Protein AF-A0A6B0WW11-F1 (afdb_monomer_lite)

Foldseek 3Di:
DWQDWDQFPQRKIWTFAQAFIWIDNVPDIGGQPDPQGGNHGWNDWDQDPQRWIFTDWPQFGFTHNPPHTDTCSVVCPVVDDDDPDDDIPPDWDQDPVRDTD

Structure (mmCIF, N/CA/C/O backbone):
data_AF-A0A6B0WW11-F1
#
_entry.id   AF-A0A6B0WW11-F1
#
loop_
_atom_site.group_PDB
_atom_site.id
_atom_site.type_symbol
_atom_site.label_atom_id
_atom_site.label_alt_id
_atom_site.label_comp_id
_atom_site.label_asym_id
_atom_site.label_entity_id
_atom_site.label_seq_id
_atom_site.pdbx_PDB_ins_code
_atom_site.Cartn_x
_atom_site.Cartn_y
_atom_site.Cartn_z
_atom_site.occupancy
_atom_site.B_iso_or_equiv
_atom_site.auth_seq_id
_atom_site.auth_comp_id
_atom_site.auth_asym_id
_atom_site.auth_atom_id
_atom_site.pdbx_PDB_model_num
ATOM 1 N N . MET A 1 1 ? 6.639 14.172 -0.460 1.00 81.44 1 MET A N 1
ATOM 2 C CA . MET A 1 1 ? 5.359 14.312 -1.186 1.00 81.44 1 MET A CA 1
ATOM 3 C C . MET A 1 1 ? 4.610 13.003 -1.059 1.00 81.44 1 MET A C 1
ATOM 5 O O . MET A 1 1 ? 5.213 11.962 -1.317 1.00 81.44 1 MET A O 1
ATOM 9 N N . ILE A 1 2 ? 3.366 13.078 -0.594 1.00 86.62 2 ILE A N 1
ATOM 10 C CA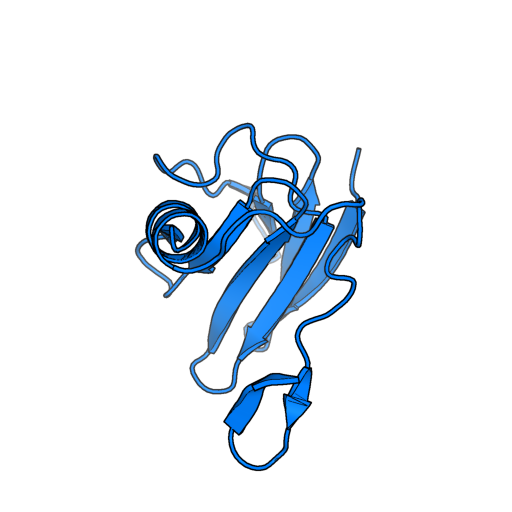 . ILE A 1 2 ? 2.451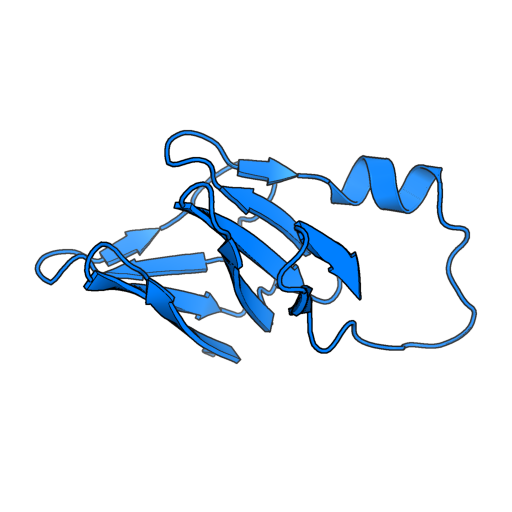 11.943 -0.448 1.00 86.62 2 ILE A CA 1
ATOM 11 C C . ILE A 1 2 ? 1.561 11.928 -1.690 1.00 86.62 2 ILE A C 1
ATOM 13 O O . ILE A 1 2 ? 1.090 12.983 -2.115 1.00 86.62 2 ILE A O 1
ATOM 17 N N . TYR A 1 3 ? 1.393 10.757 -2.293 1.00 88.00 3 TYR A N 1
ATOM 18 C CA . TYR A 1 3 ? 0.555 10.549 -3.473 1.00 88.00 3 TYR A CA 1
ATOM 19 C C . TYR A 1 3 ? -0.765 9.861 -3.141 1.00 88.00 3 TYR A C 1
ATOM 21 O O . TYR A 1 3 ? -1.743 10.081 -3.848 1.00 88.00 3 TYR A O 1
ATOM 29 N N . PHE A 1 4 ? -0.792 9.043 -2.088 1.00 90.44 4 PHE A N 1
ATOM 30 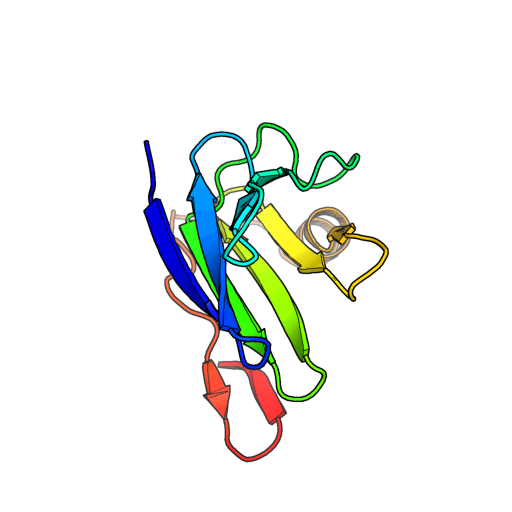C CA . PHE A 1 4 ? -1.944 8.219 -1.749 1.00 90.44 4 PHE A CA 1
ATOM 31 C C . PHE A 1 4 ? -2.013 7.976 -0.246 1.00 90.44 4 PHE A C 1
ATOM 33 O O . PHE A 1 4 ? -0.970 7.904 0.408 1.00 90.44 4 PHE A O 1
ATOM 40 N N . ILE A 1 5 ? -3.227 7.836 0.281 1.00 95.38 5 ILE A N 1
ATOM 41 C CA . ILE A 1 5 ? -3.484 7.431 1.663 1.00 95.38 5 ILE A CA 1
ATOM 42 C C . ILE A 1 5 ? -4.609 6.399 1.631 1.00 95.38 5 ILE A C 1
ATOM 44 O O . ILE A 1 5 ? -5.643 6.659 1.018 1.00 95.38 5 ILE A O 1
ATOM 48 N N . GLN A 1 6 ? -4.411 5.257 2.283 1.00 94.88 6 GLN A N 1
ATOM 49 C CA . GLN A 1 6 ? -5.397 4.182 2.391 1.00 94.88 6 GLN A CA 1
ATOM 50 C C . GLN A 1 6 ? -5.441 3.676 3.828 1.00 94.88 6 GLN A C 1
ATOM 52 O O . GLN A 1 6 ? -4.395 3.459 4.430 1.00 94.88 6 GLN A O 1
ATOM 57 N N . LYS A 1 7 ? -6.638 3.466 4.372 1.00 96.44 7 LYS A N 1
ATOM 58 C CA . LYS A 1 7 ? -6.806 2.722 5.622 1.00 96.44 7 LYS A CA 1
ATOM 59 C C . LYS A 1 7 ? -7.041 1.252 5.288 1.00 96.44 7 LYS A C 1
ATOM 61 O O . LYS A 1 7 ? -7.846 0.982 4.397 1.00 96.44 7 LYS A O 1
ATOM 66 N N . ASP A 1 8 ? -6.339 0.351 5.960 1.00 95.25 8 ASP A N 1
ATOM 67 C CA . ASP A 1 8 ? -6.540 -1.091 5.809 1.00 95.25 8 ASP A CA 1
ATOM 68 C C . ASP A 1 8 ? -7.536 -1.650 6.844 1.00 95.25 8 ASP A C 1
ATOM 70 O O . ASP A 1 8 ? -8.019 -0.936 7.734 1.00 95.25 8 ASP A O 1
ATOM 74 N N . SER A 1 9 ? -7.854 -2.934 6.713 1.00 95.56 9 SER A N 1
ATOM 75 C CA . SER A 1 9 ? -8.759 -3.689 7.580 1.00 95.56 9 SER A CA 1
ATOM 76 C C . SER A 1 9 ? -8.260 -3.800 9.027 1.00 95.56 9 SER A C 1
ATOM 78 O O . SER A 1 9 ? -9.064 -3.904 9.954 1.00 95.56 9 SER A O 1
ATOM 80 N N . GLN A 1 10 ? -6.946 -3.680 9.237 1.00 94.88 10 GLN A N 1
ATOM 81 C CA . GLN A 1 10 ? -6.273 -3.713 10.538 1.00 94.88 10 GLN A CA 1
ATOM 82 C C . GLN A 1 10 ? -6.162 -2.320 11.190 1.00 94.88 10 GLN A C 1
ATOM 84 O O . GLN A 1 10 ? -5.444 -2.144 12.172 1.00 94.88 10 GLN A O 1
ATOM 89 N N . ASN A 1 11 ? -6.888 -1.325 10.667 1.00 95.44 11 ASN A N 1
ATOM 90 C CA . ASN A 1 11 ? -6.870 0.081 11.082 1.00 95.44 11 ASN A CA 1
ATOM 91 C C . ASN A 1 11 ? -5.538 0.823 10.879 1.00 95.44 11 ASN A C 1
ATOM 93 O O . ASN A 1 11 ? -5.410 1.966 11.323 1.00 95.44 11 ASN A O 1
ATOM 97 N N . ARG A 1 12 ? -4.584 0.256 10.140 1.00 96.75 12 ARG A N 1
ATOM 98 C CA . ARG A 1 12 ? -3.331 0.931 9.796 1.00 96.75 12 ARG A CA 1
ATOM 99 C C . ARG A 1 12 ? -3.570 1.910 8.651 1.00 96.75 12 ARG A C 1
ATOM 101 O O . ARG A 1 12 ? -4.289 1.630 7.690 1.00 96.75 12 ARG A O 1
ATOM 108 N N . LEU A 1 13 ? -2.943 3.078 8.737 1.00 97.44 13 LEU A N 1
ATOM 109 C CA . LEU A 1 13 ? -2.947 4.065 7.658 1.00 97.44 13 LEU A CA 1
ATOM 110 C C . LEU A 1 13 ? -1.702 3.889 6.806 1.00 97.44 13 LEU A C 1
ATOM 112 O O . LEU A 1 13 ? -0.600 4.105 7.291 1.00 97.44 13 LEU A O 1
ATOM 116 N N . TRP A 1 14 ? -1.878 3.550 5.538 1.00 96.75 14 TRP A N 1
ATOM 117 C CA . TRP A 1 14 ? -0.823 3.392 4.549 1.00 96.75 14 TRP A CA 1
ATOM 118 C C . TRP A 1 14 ? -0.657 4.656 3.714 1.00 96.75 14 TRP A C 1
ATOM 120 O O . TRP A 1 14 ? -1.635 5.258 3.271 1.00 96.75 14 TRP A O 1
ATOM 130 N N . PHE A 1 15 ? 0.591 5.031 3.446 1.00 96.12 15 PHE A N 1
ATOM 131 C CA . PHE A 1 15 ? 0.961 6.247 2.731 1.00 96.12 15 PHE A CA 1
ATOM 132 C C . PHE A 1 15 ? 1.865 5.916 1.547 1.00 96.12 15 PHE A C 1
ATOM 134 O O . PHE A 1 15 ? 3.011 5.488 1.703 1.00 96.12 15 PHE A O 1
ATOM 141 N N . GLY A 1 16 ? 1.368 6.179 0.340 1.00 94.44 16 GLY A N 1
ATOM 142 C CA . GLY A 1 16 ? 2.160 6.108 -0.882 1.00 94.44 16 GLY A CA 1
ATOM 143 C C . GLY A 1 16 ? 2.991 7.374 -1.015 1.00 94.44 16 GLY A C 1
ATOM 144 O O . GLY A 1 16 ? 2.445 8.481 -1.042 1.00 94.44 16 GLY A O 1
ATOM 145 N N . THR A 1 17 ? 4.312 7.246 -1.086 1.00 93.50 17 THR A N 1
ATOM 146 C CA . THR A 1 17 ? 5.223 8.394 -1.137 1.00 93.50 17 THR A CA 1
ATOM 147 C C . THR A 1 17 ? 6.086 8.371 -2.391 1.00 93.50 17 THR A C 1
ATOM 149 O O . THR A 1 17 ? 6.160 7.391 -3.132 1.00 93.50 17 THR A O 1
ATOM 152 N N . ARG A 1 18 ? 6.813 9.466 -2.626 1.00 91.44 18 ARG A N 1
ATOM 153 C CA . ARG A 1 18 ? 7.832 9.520 -3.683 1.00 91.44 18 ARG A CA 1
ATOM 154 C C . ARG A 1 18 ? 8.968 8.506 -3.505 1.00 91.44 18 ARG A C 1
ATOM 156 O O . ARG A 1 18 ? 9.575 8.144 -4.508 1.00 91.44 18 ARG A O 1
ATOM 163 N N . ASN A 1 19 ? 9.235 8.058 -2.280 1.00 90.25 19 ASN A N 1
ATOM 164 C CA . ASN A 1 19 ? 10.400 7.236 -1.952 1.00 90.25 19 ASN A CA 1
ATOM 165 C C . ASN A 1 19 ? 10.020 5.877 -1.337 1.00 90.25 19 ASN A C 1
ATOM 167 O O . ASN A 1 19 ? 10.819 5.301 -0.605 1.00 90.25 19 ASN A O 1
ATOM 171 N N . GLY A 1 20 ? 8.830 5.365 -1.642 1.00 92.00 20 GLY A N 1
ATOM 172 C CA . GLY A 1 20 ? 8.349 4.073 -1.161 1.00 92.00 20 GLY A CA 1
ATOM 173 C C . GLY A 1 20 ? 7.014 4.205 -0.444 1.00 92.00 20 GLY A C 1
ATOM 174 O O . GLY A 1 20 ? 6.232 5.121 -0.723 1.00 92.00 20 GLY A O 1
ATOM 175 N N . VAL A 1 21 ? 6.775 3.301 0.497 1.00 93.75 21 VAL A N 1
ATOM 176 C CA . VAL A 1 21 ? 5.550 3.233 1.292 1.00 93.75 21 VAL A CA 1
ATOM 177 C C . VAL A 1 21 ? 5.886 3.207 2.782 1.00 93.75 21 VAL A C 1
ATOM 179 O O . VAL A 1 21 ? 6.883 2.612 3.197 1.00 93.75 21 VAL A O 1
ATOM 182 N N . CYS A 1 22 ? 5.065 3.877 3.581 1.00 94.06 22 CYS A N 1
ATOM 183 C CA . CYS A 1 22 ? 5.076 3.763 5.035 1.00 94.06 22 CYS A CA 1
ATOM 184 C C . CYS A 1 22 ? 3.652 3.563 5.549 1.00 94.06 22 CYS A C 1
ATOM 186 O O . CYS A 1 22 ? 2.695 3.878 4.840 1.00 94.06 22 CYS A O 1
ATOM 188 N N . TRP A 1 23 ? 3.508 3.050 6.767 1.00 95.94 23 TRP A N 1
ATOM 189 C CA . TRP A 1 23 ? 2.214 2.956 7.432 1.00 95.94 23 TRP A CA 1
ATOM 190 C C . TRP A 1 23 ? 2.286 3.386 8.894 1.00 95.94 23 TRP A C 1
ATOM 192 O O . TRP A 1 23 ? 3.361 3.444 9.483 1.00 95.94 23 TRP A O 1
ATOM 202 N N . TYR A 1 24 ? 1.136 3.720 9.465 1.00 97.00 24 TYR A N 1
ATOM 203 C CA . TYR A 1 24 ? 0.972 4.133 10.853 1.00 97.00 24 TYR A CA 1
ATOM 204 C C . TYR A 1 24 ? -0.024 3.207 11.548 1.00 97.00 24 TYR A C 1
ATOM 206 O O . TYR A 1 24 ? -1.133 3.027 11.047 1.00 97.00 24 TYR A O 1
ATOM 214 N N . ASP A 1 25 ? 0.372 2.631 12.681 1.00 95.38 25 ASP A N 1
ATOM 215 C CA . ASP A 1 25 ? -0.411 1.668 13.474 1.00 95.38 25 ASP A CA 1
ATOM 216 C C . ASP A 1 25 ? -1.083 2.305 14.705 1.00 95.38 25 ASP A C 1
ATOM 218 O O . ASP A 1 25 ? -1.241 1.662 15.737 1.00 95.38 25 ASP A O 1
ATOM 222 N N . GLU A 1 26 ? -1.427 3.593 14.618 1.00 95.12 26 GLU A N 1
ATOM 223 C CA . GLU A 1 26 ? -1.908 4.426 15.736 1.00 95.12 26 GLU A CA 1
ATOM 224 C C . GLU A 1 26 ? -0.839 4.795 16.778 1.00 95.12 26 GLU A C 1
ATOM 226 O O . GLU A 1 26 ? -1.048 5.717 17.567 1.00 95.12 26 GLU A O 1
ATOM 231 N N . THR A 1 27 ? 0.341 4.169 16.753 1.00 96.44 27 THR A N 1
ATOM 232 C CA . THR A 1 27 ? 1.424 4.461 17.706 1.00 96.44 27 THR A CA 1
ATOM 233 C C . THR A 1 27 ? 2.703 4.907 17.007 1.00 96.44 27 THR A C 1
ATOM 235 O O . THR A 1 27 ? 3.277 5.936 17.360 1.00 96.44 27 THR A O 1
ATOM 238 N N . ASN A 1 28 ? 3.140 4.169 15.990 1.00 95.94 28 ASN A N 1
ATOM 239 C CA . ASN A 1 28 ? 4.421 4.331 15.319 1.00 95.94 28 ASN A CA 1
ATOM 240 C C . ASN A 1 28 ? 4.255 4.381 13.802 1.00 95.94 28 ASN A C 1
ATOM 242 O O . ASN A 1 28 ? 3.376 3.741 13.222 1.00 95.94 28 ASN A O 1
ATOM 246 N N . PHE A 1 29 ? 5.147 5.131 13.155 1.00 94.56 29 PHE A N 1
ATOM 247 C CA . PHE A 1 29 ? 5.343 5.033 11.715 1.00 94.56 29 PHE A CA 1
ATOM 248 C C . PHE A 1 29 ? 6.336 3.918 11.406 1.00 94.56 29 PHE A C 1
ATOM 250 O O . PHE A 1 29 ? 7.418 3.855 11.986 1.00 94.56 29 PHE A O 1
ATOM 257 N N . HIS A 1 30 ? 5.974 3.092 10.437 1.00 92.81 30 HIS A N 1
ATOM 258 C CA . HIS A 1 30 ? 6.774 1.996 9.918 1.00 92.81 30 HIS A CA 1
ATOM 259 C C . HIS A 1 30 ? 7.059 2.238 8.445 1.00 92.81 30 HIS A C 1
ATOM 261 O O . HIS A 1 30 ? 6.194 2.707 7.704 1.00 92.81 30 HIS A O 1
ATOM 267 N N . HIS A 1 31 ? 8.267 1.912 8.006 1.00 91.50 31 HIS A N 1
ATOM 268 C CA . HIS A 1 31 ? 8.688 2.070 6.620 1.00 91.50 31 HIS A CA 1
ATOM 269 C C . HIS A 1 31 ? 8.910 0.700 5.994 1.00 91.50 31 HIS A C 1
ATOM 271 O O . HIS A 1 31 ? 9.540 -0.169 6.593 1.00 91.50 31 HIS A O 1
ATOM 277 N N . LEU A 1 32 ? 8.418 0.508 4.768 1.00 89.00 32 LEU A N 1
ATOM 278 C CA . LEU A 1 32 ? 8.722 -0.703 4.016 1.00 89.00 32 LEU A CA 1
ATOM 279 C C . LEU A 1 32 ? 10.102 -0.551 3.362 1.00 89.00 32 LEU A C 1
ATOM 281 O O . LEU A 1 32 ? 10.233 -0.106 2.220 1.00 89.00 32 LEU A O 1
ATOM 285 N N . GLU A 1 33 ? 11.142 -0.879 4.119 1.00 77.50 33 GLU A N 1
ATOM 286 C CA . GLU A 1 33 ? 12.544 -0.790 3.704 1.00 77.50 33 GLU A CA 1
ATOM 287 C C . GLU A 1 33 ? 13.030 -2.144 3.163 1.00 77.50 33 GLU A C 1
ATOM 289 O O . GLU A 1 33 ? 13.769 -2.852 3.831 1.00 77.50 33 GLU A O 1
ATOM 294 N N . ASN A 1 34 ? 12.591 -2.542 1.963 1.00 73.88 34 ASN A N 1
ATOM 295 C CA . ASN A 1 34 ? 13.058 -3.775 1.304 1.00 73.88 34 ASN A CA 1
ATOM 296 C C . ASN A 1 34 ? 13.458 -3.533 -0.165 1.00 73.88 34 ASN A C 1
ATOM 298 O O . ASN A 1 34 ? 12.976 -2.584 -0.799 1.00 73.88 34 ASN A O 1
ATOM 302 N N . ASP A 1 35 ? 14.292 -4.437 -0.707 1.00 64.94 35 ASP A N 1
ATOM 303 C CA . ASP A 1 35 ? 15.028 -4.361 -1.993 1.00 64.94 35 ASP A CA 1
ATOM 304 C C . ASP A 1 35 ? 14.192 -4.084 -3.265 1.00 64.94 35 ASP A C 1
ATOM 306 O O . ASP A 1 35 ? 14.736 -3.818 -4.338 1.00 64.94 35 ASP A O 1
ATOM 310 N N . GLY A 1 36 ? 12.863 -4.090 -3.180 1.00 71.56 36 GLY A N 1
ATOM 311 C CA . GLY A 1 36 ? 11.972 -3.855 -4.321 1.00 71.56 36 GLY A CA 1
ATOM 312 C C . GLY A 1 36 ? 11.275 -2.495 -4.351 1.00 71.56 36 GLY A C 1
ATOM 313 O O . GLY A 1 36 ? 10.894 -2.036 -5.427 1.00 71.56 36 GLY A O 1
ATOM 314 N N . ILE A 1 37 ? 11.085 -1.825 -3.209 1.00 84.12 37 ILE A N 1
ATOM 315 C CA . ILE A 1 37 ? 10.175 -0.663 -3.127 1.00 84.12 37 ILE A CA 1
ATOM 316 C C . ILE A 1 37 ? 10.850 0.630 -2.666 1.00 84.12 37 ILE A C 1
ATOM 318 O O . ILE A 1 37 ? 10.385 1.722 -3.010 1.00 84.12 37 ILE A O 1
ATOM 322 N N . ALA A 1 38 ? 11.949 0.528 -1.914 1.00 83.75 38 ALA A N 1
ATOM 323 C CA . ALA A 1 38 ? 12.630 1.687 -1.356 1.00 83.75 38 ALA A CA 1
ATOM 324 C C . ALA A 1 38 ? 13.112 2.628 -2.474 1.00 83.75 38 ALA A C 1
ATOM 326 O O . ALA A 1 38 ? 13.682 2.208 -3.483 1.00 83.75 38 ALA A O 1
ATOM 327 N N . GLY A 1 39 ? 12.832 3.926 -2.332 1.00 84.75 39 GLY A N 1
ATOM 328 C CA . GLY A 1 39 ? 13.205 4.933 -3.331 1.00 84.75 39 GLY A CA 1
ATOM 329 C C . GLY A 1 39 ? 12.380 4.905 -4.626 1.00 84.75 39 GLY A C 1
ATOM 330 O O . GLY A 1 39 ? 12.650 5.696 -5.536 1.00 84.75 39 GLY A O 1
ATOM 331 N N . ARG A 1 40 ? 11.356 4.046 -4.733 1.00 89.38 40 ARG A N 1
ATOM 332 C CA . ARG A 1 40 ? 10.433 4.021 -5.874 1.00 89.38 40 ARG A CA 1
ATOM 333 C C . ARG A 1 40 ? 9.116 4.702 -5.505 1.00 89.38 40 ARG A C 1
ATOM 335 O O . ARG A 1 40 ? 8.562 4.484 -4.436 1.00 89.38 40 ARG A O 1
ATOM 342 N N . ALA A 1 41 ? 8.601 5.540 -6.402 1.00 91.50 41 ALA A N 1
ATOM 343 C CA . ALA A 1 41 ? 7.357 6.259 -6.152 1.00 91.50 41 ALA A CA 1
ATOM 344 C C . ALA A 1 41 ? 6.164 5.293 -6.113 1.00 91.5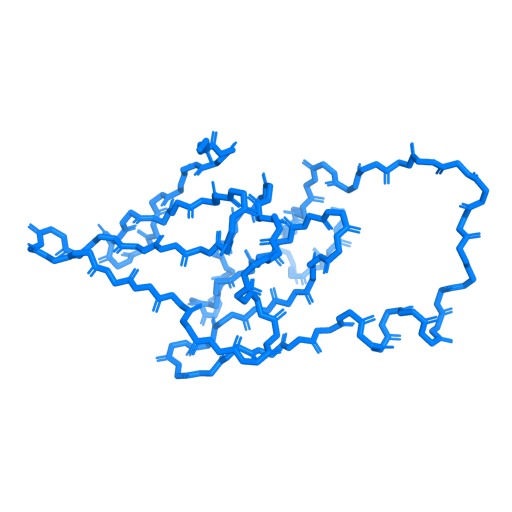0 41 ALA A C 1
ATOM 346 O O . ALA A 1 41 ? 5.897 4.601 -7.099 1.00 91.50 41 ALA A O 1
ATOM 347 N N . VAL A 1 42 ? 5.434 5.303 -5.001 1.00 93.12 42 VAL A N 1
ATOM 348 C CA . VAL A 1 42 ? 4.183 4.565 -4.807 1.00 93.12 42 VAL A CA 1
ATOM 349 C C . VAL A 1 42 ? 3.036 5.552 -4.968 1.00 93.12 42 VAL A C 1
ATOM 351 O O . VAL A 1 42 ? 2.920 6.519 -4.219 1.00 93.12 42 VAL A O 1
ATOM 354 N N . GLN A 1 43 ? 2.237 5.343 -6.006 1.00 92.81 43 GLN A N 1
ATOM 355 C CA . GLN A 1 43 ? 1.164 6.237 -6.439 1.00 92.81 43 GLN A CA 1
ATOM 356 C C . GLN A 1 43 ? -0.222 5.680 -6.110 1.00 92.81 43 GLN A C 1
ATOM 358 O O . GLN A 1 43 ? -1.172 6.454 -6.060 1.00 92.81 43 GLN A O 1
ATOM 363 N N . PHE A 1 44 ? -0.330 4.372 -5.876 1.00 89.81 44 PHE A N 1
ATOM 364 C CA . PHE A 1 44 ? -1.546 3.715 -5.415 1.00 89.81 44 PHE A CA 1
ATOM 365 C C . PHE A 1 44 ? -1.214 2.636 -4.386 1.00 89.81 44 PHE A C 1
ATOM 367 O O . PHE A 1 44 ? -0.143 2.021 -4.445 1.00 89.81 44 PHE A O 1
ATOM 374 N N . ILE A 1 45 ? -2.149 2.431 -3.460 1.00 93.62 45 ILE A N 1
ATOM 375 C CA . ILE A 1 45 ? -2.123 1.369 -2.456 1.00 93.62 45 ILE A CA 1
ATOM 376 C C . ILE A 1 45 ? -3.517 0.751 -2.402 1.00 93.62 45 ILE A C 1
ATOM 378 O O . ILE A 1 45 ? -4.505 1.482 -2.432 1.00 93.62 45 ILE A O 1
ATOM 382 N N . TYR A 1 46 ? -3.591 -0.571 -2.331 1.00 93.62 46 TYR A N 1
ATOM 383 C CA . TYR A 1 46 ? -4.839 -1.313 -2.208 1.00 93.62 46 TYR A CA 1
ATOM 384 C C . TYR A 1 46 ? -4.629 -2.527 -1.305 1.00 93.62 46 TYR A C 1
ATOM 386 O O . TYR A 1 46 ? -3.575 -3.152 -1.361 1.00 93.62 46 TYR A O 1
ATOM 394 N N . GLU A 1 47 ? -5.613 -2.846 -0.477 1.00 93.88 4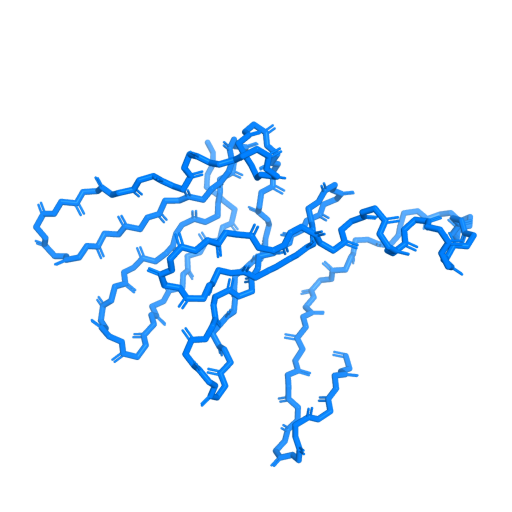7 GLU A N 1
ATOM 395 C CA . GLU A 1 47 ? -5.633 -4.079 0.307 1.00 93.88 47 GLU A CA 1
ATOM 396 C C . GLU A 1 47 ? -6.574 -5.064 -0.381 1.00 93.88 47 GLU A C 1
ATOM 398 O O . GLU A 1 47 ? -7.713 -4.705 -0.681 1.00 93.88 47 GLU A O 1
ATOM 403 N N . ASP A 1 48 ? -6.095 -6.275 -0.654 1.00 90.19 48 ASP A N 1
ATOM 404 C CA . ASP A 1 48 ? -6.933 -7.331 -1.219 1.00 90.19 48 ASP A CA 1
ATOM 405 C C . ASP A 1 48 ? -7.639 -8.171 -0.144 1.00 90.19 48 ASP A C 1
ATOM 407 O O . ASP A 1 48 ? -7.438 -8.008 1.059 1.00 90.19 48 ASP A O 1
ATOM 411 N N . SER A 1 49 ? -8.476 -9.108 -0.588 1.00 88.88 49 SER A N 1
ATOM 412 C CA . SER A 1 49 ? -9.212 -10.025 0.291 1.00 88.88 49 SER A CA 1
ATOM 413 C C . SER A 1 49 ? -8.337 -10.982 1.117 1.00 88.88 49 SER A C 1
ATOM 415 O O . SER A 1 49 ? -8.858 -11.651 2.003 1.00 88.88 49 SER A O 1
ATOM 417 N N . GLU A 1 50 ? -7.042 -11.092 0.811 1.00 89.06 50 GLU A N 1
ATOM 418 C CA . GLU A 1 50 ? -6.057 -11.871 1.573 1.00 89.06 50 GLU A CA 1
ATOM 419 C C . GLU A 1 50 ? -5.236 -10.973 2.522 1.00 89.06 50 GLU A C 1
ATOM 421 O O . GLU A 1 50 ? -4.192 -11.397 3.014 1.00 89.06 50 GLU A O 1
ATOM 426 N N . GLU A 1 51 ? -5.683 -9.734 2.768 1.00 93.12 51 GLU A N 1
ATOM 427 C CA . GLU A 1 51 ? -4.999 -8.719 3.588 1.00 93.12 51 GLU A CA 1
ATOM 428 C C . GLU A 1 51 ? -3.600 -8.343 3.058 1.00 93.12 51 GLU A C 1
ATOM 430 O O . GLU A 1 51 ? -2.756 -7.799 3.781 1.00 93.12 51 GLU A O 1
ATOM 435 N N . ARG A 1 52 ? -3.328 -8.601 1.770 1.00 94.44 52 ARG A N 1
ATOM 436 C CA . ARG A 1 52 ? -2.074 -8.199 1.126 1.00 94.44 52 ARG A CA 1
ATOM 437 C C . ARG A 1 52 ? -2.178 -6.763 0.653 1.00 94.44 52 ARG A C 1
ATOM 439 O O . ARG A 1 52 ? -3.166 -6.347 0.049 1.00 94.44 52 ARG A O 1
ATOM 446 N N . ILE A 1 53 ? -1.095 -6.020 0.847 1.00 94.12 53 ILE A N 1
ATOM 447 C CA . ILE A 1 53 ? -1.032 -4.602 0.503 1.00 94.12 53 ILE A CA 1
ATOM 448 C C . ILE A 1 53 ? -0.341 -4.436 -0.842 1.00 94.12 53 ILE A C 1
ATOM 450 O O . ILE A 1 53 ? 0.888 -4.420 -0.949 1.00 94.12 53 ILE A O 1
ATOM 454 N N . TRP A 1 54 ? -1.148 -4.291 -1.881 1.00 94.81 54 TRP A N 1
ATOM 455 C CA . TRP A 1 54 ? -0.719 -3.994 -3.235 1.00 94.81 54 TRP A CA 1
ATOM 456 C C . TRP A 1 54 ? -0.226 -2.560 -3.337 1.00 94.81 54 TRP A C 1
ATOM 458 O O . TRP A 1 54 ? -0.914 -1.611 -2.969 1.00 94.81 54 TRP A O 1
ATOM 468 N N . CYS A 1 55 ? 0.968 -2.404 -3.890 1.00 92.75 55 CYS A N 1
ATOM 469 C CA . CYS A 1 55 ? 1.603 -1.124 -4.132 1.00 92.75 55 CYS A CA 1
ATOM 470 C C . CYS A 1 55 ? 1.920 -0.992 -5.613 1.00 92.75 55 CYS A C 1
ATOM 472 O O . CYS A 1 55 ? 2.500 -1.894 -6.229 1.00 92.75 55 CYS A O 1
ATOM 474 N N . GLY A 1 56 ? 1.682 0.190 -6.170 1.00 90.56 56 GLY A N 1
ATOM 475 C CA . GLY A 1 56 ? 2.286 0.467 -7.456 1.00 90.56 56 GLY A CA 1
ATOM 476 C C . GLY A 1 56 ? 2.344 1.913 -7.883 1.00 90.56 56 GLY A C 1
ATOM 477 O O . GLY A 1 56 ? 1.969 2.852 -7.181 1.00 90.56 56 GLY A O 1
ATOM 478 N N . GLY A 1 57 ? 2.942 2.079 -9.050 1.00 88.50 57 GLY A N 1
ATOM 479 C CA . GLY A 1 57 ? 3.291 3.352 -9.640 1.00 88.50 57 GLY A CA 1
ATOM 480 C C . GLY A 1 57 ? 4.125 3.138 -10.895 1.00 88.50 57 GLY A C 1
ATOM 481 O O . GLY A 1 57 ? 4.245 2.037 -11.421 1.00 88.50 57 GLY A O 1
ATOM 482 N N . SER A 1 58 ? 4.750 4.205 -11.378 1.00 84.75 58 SER A N 1
ATOM 483 C CA . SER A 1 58 ? 5.427 4.192 -12.685 1.00 84.75 58 SER A CA 1
ATOM 484 C C . SER A 1 58 ? 6.586 3.183 -12.806 1.00 84.75 58 SER A C 1
ATOM 486 O O . SER A 1 58 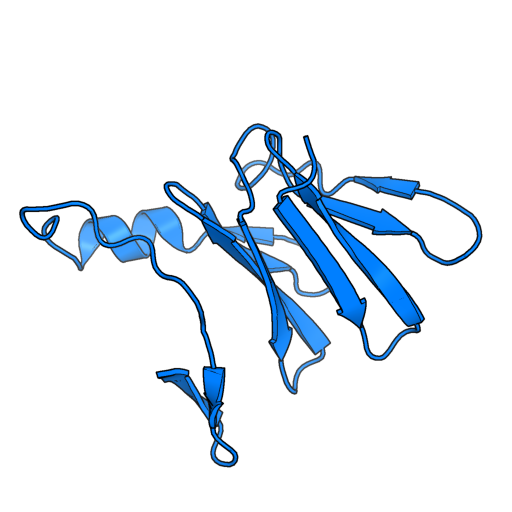? 6.949 2.808 -13.916 1.00 84.75 58 SER A O 1
ATOM 488 N N . ARG A 1 59 ? 7.202 2.784 -11.685 1.00 85.69 59 ARG A N 1
ATOM 489 C CA . ARG A 1 59 ? 8.289 1.786 -11.610 1.00 85.69 59 ARG A CA 1
ATOM 490 C C . ARG A 1 59 ? 8.122 0.836 -10.417 1.00 85.69 59 ARG A C 1
ATOM 492 O O . ARG A 1 59 ? 9.093 0.240 -9.966 1.00 85.69 59 ARG A O 1
ATOM 499 N N . THR A 1 60 ? 6.900 0.717 -9.908 1.00 88.94 60 THR A N 1
ATOM 500 C CA . THR A 1 60 ? 6.577 -0.133 -8.762 1.00 88.94 60 THR A CA 1
ATOM 501 C C . THR A 1 60 ? 5.345 -0.949 -9.110 1.00 88.94 60 THR A C 1
ATOM 503 O O . THR A 1 60 ? 4.348 -0.377 -9.544 1.00 88.94 60 THR A O 1
ATOM 506 N N . LEU A 1 61 ? 5.418 -2.262 -8.930 1.00 90.94 61 LEU A N 1
ATOM 507 C CA . LEU A 1 61 ? 4.273 -3.160 -8.975 1.00 90.94 61 LEU A CA 1
ATOM 508 C C . LEU A 1 61 ? 4.613 -4.361 -8.100 1.00 90.94 61 LEU A C 1
ATOM 510 O O . LEU A 1 61 ? 5.603 -5.037 -8.359 1.00 90.94 61 LEU A O 1
ATOM 514 N N . GLY A 1 62 ? 3.820 -4.602 -7.070 1.00 91.81 62 GLY A N 1
ATOM 515 C CA . GLY A 1 62 ? 4.036 -5.707 -6.148 1.00 91.81 62 GLY A CA 1
ATOM 516 C C . GLY A 1 62 ? 3.086 -5.628 -4.968 1.00 91.81 62 GLY A C 1
ATOM 517 O O . GLY A 1 62 ? 2.264 -4.713 -4.895 1.00 91.81 62 GLY A O 1
ATOM 518 N N . TYR A 1 63 ? 3.216 -6.563 -4.039 1.00 93.38 63 TYR A N 1
ATOM 519 C CA . TYR A 1 63 ? 2.416 -6.573 -2.821 1.00 93.38 63 TYR A CA 1
ATOM 520 C C . TYR A 1 63 ? 3.261 -6.929 -1.599 1.00 93.38 63 TYR A C 1
ATOM 522 O O . TYR A 1 63 ? 4.289 -7.598 -1.704 1.00 93.38 63 TYR A O 1
ATOM 530 N N . TYR A 1 64 ? 2.821 -6.462 -0.437 1.00 93.38 64 TYR A N 1
ATOM 531 C CA . TYR A 1 64 ? 3.350 -6.840 0.866 1.00 93.38 64 TYR A CA 1
ATOM 532 C C . TYR A 1 64 ? 2.405 -7.836 1.536 1.00 93.38 64 TYR A C 1
ATOM 534 O O . TYR A 1 64 ? 1.209 -7.571 1.627 1.00 93.38 64 TYR A O 1
ATOM 542 N N . ASP A 1 65 ? 2.937 -8.963 2.006 1.00 92.56 65 ASP A N 1
ATOM 543 C CA . ASP A 1 65 ? 2.164 -10.048 2.632 1.00 92.56 65 ASP A CA 1
ATOM 544 C C . ASP A 1 65 ? 2.154 -10.001 4.173 1.00 92.56 65 ASP A C 1
ATOM 546 O O . ASP A 1 65 ? 1.784 -10.971 4.827 1.00 92.56 65 ASP A O 1
ATOM 550 N N . GLY A 1 66 ? 2.610 -8.894 4.767 1.00 90.94 66 GLY A N 1
ATOM 551 C CA . GLY A 1 66 ? 2.818 -8.783 6.214 1.00 90.94 66 GLY A CA 1
ATOM 552 C C . GLY A 1 66 ? 4.227 -9.171 6.670 1.00 90.94 66 GLY A C 1
ATOM 553 O O . GLY A 1 66 ? 4.590 -8.912 7.816 1.00 90.94 66 GLY A O 1
ATOM 554 N N . THR A 1 67 ? 5.057 -9.731 5.785 1.00 90.38 67 THR A N 1
ATOM 555 C CA . THR A 1 67 ? 6.445 -10.105 6.088 1.00 90.38 67 THR A CA 1
ATOM 556 C C . THR A 1 67 ? 7.435 -9.576 5.058 1.00 90.38 67 THR A C 1
ATOM 558 O O . THR A 1 67 ? 8.407 -8.912 5.425 1.00 90.38 67 THR A O 1
ATOM 561 N N . VAL A 1 68 ? 7.174 -9.781 3.768 1.00 91.00 68 VAL A N 1
ATOM 562 C CA . VAL A 1 68 ? 8.077 -9.430 2.671 1.00 91.00 68 VAL A CA 1
ATOM 563 C C . VAL A 1 68 ? 7.331 -8.747 1.533 1.00 91.00 68 VAL A C 1
ATOM 565 O O . VAL A 1 68 ? 6.130 -8.926 1.329 1.00 91.00 68 VAL A O 1
ATOM 568 N N . PHE A 1 69 ? 8.061 -7.915 0.792 1.00 92.44 69 PHE A N 1
ATOM 569 C CA . PHE A 1 69 ? 7.540 -7.281 -0.411 1.00 92.44 69 PHE A CA 1
ATOM 570 C C . PHE A 1 69 ? 7.895 -8.121 -1.636 1.00 92.44 69 PHE A C 1
ATOM 572 O O . PHE A 1 69 ? 9.074 -8.318 -1.932 1.00 92.44 69 PHE A O 1
ATOM 579 N N . HIS A 1 70 ? 6.881 -8.567 -2.370 1.00 92.06 70 HIS A N 1
ATOM 580 C CA . HIS A 1 70 ? 7.031 -9.326 -3.608 1.00 92.06 70 HIS A CA 1
ATOM 581 C C . HIS A 1 70 ? 7.052 -8.362 -4.799 1.00 92.06 70 HIS A C 1
ATOM 583 O O . HIS A 1 70 ? 6.004 -7.877 -5.228 1.00 92.06 70 HIS A O 1
ATOM 589 N N . ASP A 1 71 ? 8.245 -8.054 -5.325 1.00 91.06 71 ASP A N 1
ATOM 590 C CA . ASP A 1 71 ? 8.404 -7.188 -6.506 1.00 91.06 71 ASP A CA 1
ATOM 591 C C . ASP A 1 71 ? 8.039 -7.950 -7.789 1.00 91.06 71 ASP A C 1
ATOM 593 O O . ASP A 1 71 ? 8.747 -8.858 -8.229 1.00 91.06 71 ASP A O 1
ATOM 597 N N . LEU A 1 72 ? 6.933 -7.553 -8.415 1.00 90.19 72 LEU A N 1
ATOM 598 C CA . LEU A 1 72 ? 6.437 -8.122 -9.666 1.00 90.19 72 LEU A CA 1
ATOM 599 C C . LEU A 1 72 ? 6.921 -7.335 -10.891 1.00 90.19 72 LEU A C 1
ATOM 601 O O . LEU A 1 72 ? 6.703 -7.769 -12.025 1.00 90.19 72 LEU A O 1
ATOM 605 N N . MET A 1 73 ? 7.601 -6.198 -10.699 1.00 87.19 73 MET A N 1
ATOM 606 C CA . MET A 1 73 ? 8.108 -5.373 -11.795 1.00 87.19 73 MET A CA 1
ATOM 607 C C . MET A 1 73 ? 9.053 -6.140 -12.742 1.00 87.19 73 MET A C 1
ATOM 609 O O . MET A 1 73 ? 8.892 -5.997 -13.956 1.00 87.19 73 MET A O 1
ATOM 613 N N . PRO A 1 74 ? 9.990 -6.996 -12.272 1.00 87.12 74 PRO A N 1
ATOM 614 C CA . PRO A 1 74 ? 10.842 -7.781 -13.168 1.00 87.12 74 PRO A CA 1
ATOM 615 C C . PRO A 1 74 ? 10.050 -8.737 -14.069 1.00 87.12 74 PRO A C 1
ATOM 617 O O . PRO A 1 74 ? 10.327 -8.824 -15.265 1.00 87.12 74 PRO A O 1
ATOM 620 N N . LEU A 1 75 ? 9.039 -9.416 -13.519 1.00 83.81 75 LEU A N 1
ATOM 621 C CA . LEU A 1 75 ? 8.189 -10.344 -14.270 1.00 83.81 75 LEU A CA 1
ATOM 622 C C . LEU A 1 75 ? 7.314 -9.601 -15.282 1.00 83.81 75 LEU A C 1
ATOM 624 O O . LEU A 1 75 ? 7.231 -10.011 -16.444 1.00 83.81 75 LEU A O 1
ATOM 628 N N . TYR A 1 76 ? 6.727 -8.476 -14.863 1.00 79.75 76 TYR A N 1
ATOM 629 C CA . TYR A 1 76 ? 5.938 -7.604 -15.728 1.00 79.75 76 TYR A CA 1
ATOM 630 C C . TYR A 1 76 ? 6.749 -7.142 -16.946 1.00 79.75 76 TYR A C 1
ATOM 632 O O . TYR A 1 76 ? 6.293 -7.290 -18.077 1.00 79.75 76 TYR A O 1
ATOM 640 N N . LEU A 1 77 ? 7.982 -6.665 -16.746 1.00 81.25 77 LEU A N 1
ATOM 641 C CA . LEU A 1 77 ? 8.844 -6.189 -17.835 1.00 81.25 77 LEU A CA 1
ATOM 642 C C . LEU A 1 77 ? 9.309 -7.297 -18.792 1.00 81.25 77 LEU A C 1
ATOM 644 O O . LEU A 1 77 ? 9.589 -7.011 -19.954 1.00 81.25 77 LEU A O 1
ATOM 648 N N . GLN A 1 78 ? 9.397 -8.549 -18.334 1.00 79.56 78 GLN A N 1
ATOM 649 C CA . GLN A 1 78 ? 9.739 -9.684 -19.200 1.00 79.56 78 GLN A CA 1
ATOM 650 C C . GLN A 1 78 ? 8.594 -10.060 -20.150 1.00 79.56 78 GLN A C 1
ATOM 652 O O . GLN A 1 78 ? 8.849 -10.470 -21.282 1.00 79.56 78 GLN A O 1
ATOM 657 N N . HIS A 1 79 ? 7.344 -9.920 -19.702 1.00 68.88 79 HIS A N 1
ATOM 658 C CA . HIS A 1 79 ? 6.168 -10.403 -20.433 1.00 68.88 79 HIS A CA 1
ATOM 659 C C . HIS A 1 79 ? 5.449 -9.289 -21.207 1.00 68.88 79 HIS A C 1
ATOM 661 O O . HIS A 1 79 ? 4.859 -9.550 -22.256 1.00 68.88 79 HIS A O 1
ATOM 667 N N . TYR A 1 80 ? 5.540 -8.036 -20.753 1.00 60.97 80 TYR A N 1
ATOM 668 C CA . TYR A 1 80 ? 4.987 -6.877 -21.448 1.00 60.97 80 TYR A CA 1
ATOM 669 C C . TYR A 1 80 ? 6.072 -6.128 -22.228 1.00 60.97 80 TYR A C 1
ATOM 671 O O . TYR A 1 80 ? 6.909 -5.425 -21.660 1.00 60.97 80 TYR A O 1
ATOM 679 N N . LYS A 1 81 ? 6.007 -6.194 -23.567 1.00 52.19 81 LYS A N 1
ATOM 680 C CA . LYS A 1 81 ? 6.674 -5.196 -24.420 1.00 52.19 81 LYS A CA 1
ATOM 681 C C . LYS A 1 81 ? 6.137 -3.814 -24.021 1.00 52.19 81 LYS A C 1
ATOM 683 O O . LYS A 1 81 ? 4.916 -3.671 -23.930 1.00 52.19 81 LYS A O 1
ATOM 688 N N . PRO A 1 82 ? 6.994 -2.802 -23.788 1.00 45.50 82 PRO A N 1
ATOM 689 C CA . PRO A 1 82 ? 6.531 -1.489 -23.366 1.00 45.50 82 PRO A CA 1
ATOM 690 C C . PRO A 1 82 ? 5.528 -0.965 -24.391 1.00 45.50 82 PRO A C 1
ATOM 692 O O . PRO A 1 82 ? 5.852 -0.830 -25.574 1.00 45.50 82 PRO A O 1
ATOM 695 N N . LEU A 1 83 ? 4.301 -0.696 -23.941 1.00 42.00 83 LEU A N 1
ATOM 696 C CA . LEU A 1 83 ? 3.323 -0.004 -24.768 1.00 42.00 83 LEU A CA 1
ATOM 697 C C . LEU A 1 83 ? 3.952 1.329 -25.204 1.00 42.00 83 LEU A C 1
ATOM 699 O O . LEU A 1 83 ? 4.480 2.059 -24.355 1.00 42.00 83 LEU A O 1
ATOM 703 N N . PRO A 1 84 ? 3.924 1.674 -26.504 1.00 37.72 84 PRO A N 1
ATOM 704 C CA . PRO A 1 84 ? 4.270 3.018 -26.910 1.00 37.72 84 PRO A CA 1
ATOM 705 C C . PRO A 1 84 ? 3.234 3.928 -26.243 1.00 37.72 84 PRO A C 1
ATOM 707 O O . PRO A 1 84 ? 2.039 3.779 -26.472 1.00 37.72 84 PRO A O 1
ATOM 710 N N . PHE A 1 85 ? 3.712 4.848 -25.411 1.00 35.12 85 PHE A N 1
ATOM 711 C CA . PHE A 1 85 ? 2.971 5.854 -24.641 1.00 35.12 85 PHE A CA 1
ATOM 712 C C . PHE A 1 85 ? 2.567 5.519 -23.197 1.00 35.12 85 PHE A C 1
ATOM 714 O O . PHE A 1 85 ? 1.860 4.567 -22.881 1.00 35.12 85 PHE A O 1
ATOM 721 N N . ARG A 1 86 ? 2.988 6.452 -22.324 1.00 39.84 86 ARG A N 1
ATOM 722 C CA . ARG A 1 86 ? 2.607 6.649 -20.922 1.00 39.84 86 ARG A CA 1
ATOM 723 C C . ARG A 1 86 ? 1.091 6.514 -20.720 1.00 39.84 86 ARG A C 1
ATOM 725 O O . ARG A 1 86 ? 0.366 7.502 -20.822 1.00 39.84 86 ARG A O 1
ATOM 732 N N . LYS A 1 87 ? 0.620 5.343 -20.312 1.00 37.09 87 LYS A N 1
ATOM 733 C CA . LYS A 1 87 ? -0.591 5.249 -19.496 1.00 37.09 87 LYS A CA 1
ATOM 734 C C . LYS A 1 87 ? -0.164 4.798 -18.111 1.00 37.09 87 LYS A C 1
ATOM 736 O O . LYS A 1 87 ? 0.261 3.670 -17.912 1.00 37.09 87 LYS A O 1
ATOM 741 N N . GLN A 1 88 ? -0.186 5.749 -17.181 1.00 42.00 88 GLN A N 1
ATOM 742 C CA . GLN A 1 88 ? -0.115 5.459 -15.755 1.00 42.00 88 GLN A CA 1
ATOM 743 C C . GLN A 1 88 ? -1.249 4.476 -15.445 1.00 42.00 88 GLN A C 1
ATOM 745 O O . GLN A 1 88 ? -2.402 4.804 -15.727 1.00 42.00 88 GLN A O 1
ATOM 750 N N . CYS A 1 89 ? -0.943 3.297 -14.903 1.00 48.25 89 CYS A N 1
ATOM 751 C CA . CYS A 1 89 ? -1.970 2.463 -14.287 1.00 48.25 89 CYS A CA 1
ATOM 752 C C . CYS A 1 89 ? -2.577 3.283 -13.140 1.00 48.25 89 CYS A C 1
ATOM 754 O O . CYS A 1 89 ? -1.865 3.674 -12.215 1.00 48.25 89 CYS A O 1
ATOM 756 N N . ARG A 1 90 ? -3.854 3.662 -13.276 1.00 43.84 90 ARG A N 1
ATOM 757 C CA . ARG A 1 90 ? -4.563 4.568 -12.350 1.00 43.84 90 ARG A CA 1
ATOM 758 C C . ARG A 1 90 ? -5.433 3.841 -11.327 1.00 43.84 90 ARG A C 1
ATOM 760 O O . ARG A 1 90 ? -6.076 4.498 -10.519 1.00 43.84 90 ARG A O 1
ATOM 767 N N . GLY A 1 91 ? -5.433 2.519 -11.350 1.00 47.84 91 GLY A N 1
ATOM 768 C CA . GLY A 1 91 ? -6.138 1.694 -10.390 1.00 47.84 91 GLY A CA 1
ATOM 769 C C . GLY A 1 91 ? -5.897 0.233 -10.715 1.00 47.84 91 GLY A C 1
ATOM 770 O O . GLY A 1 91 ? -5.675 -0.113 -11.873 1.00 47.84 91 GLY A O 1
ATOM 771 N N . ILE A 1 92 ? -5.889 -0.579 -9.671 1.00 57.81 92 ILE A N 1
ATOM 772 C CA . ILE A 1 92 ? -6.202 -1.997 -9.741 1.00 57.81 92 ILE A CA 1
ATOM 773 C C . ILE A 1 92 ? -7.511 -2.084 -8.961 1.00 57.81 92 ILE A C 1
ATOM 775 O O . ILE A 1 92 ? -7.541 -1.664 -7.803 1.00 57.81 92 ILE A O 1
ATOM 779 N N . ALA A 1 93 ? -8.596 -2.513 -9.600 1.00 46.34 93 ALA A N 1
ATOM 780 C CA . ALA A 1 93 ? -9.831 -2.836 -8.898 1.00 46.34 93 ALA A CA 1
ATOM 781 C C . ALA A 1 93 ? -10.011 -4.354 -8.949 1.00 46.34 93 ALA A C 1
ATOM 783 O O . ALA A 1 93 ? -10.022 -4.944 -10.030 1.00 46.34 93 ALA A O 1
ATOM 784 N N . GLN A 1 94 ? -10.104 -4.977 -7.777 1.00 47.56 94 GLN A N 1
ATOM 785 C CA . GLN A 1 94 ? -10.525 -6.367 -7.656 1.00 47.56 94 GLN A CA 1
ATOM 786 C C . GLN A 1 94 ? -12.050 -6.395 -7.810 1.00 47.56 94 GLN A C 1
ATOM 788 O O . GLN A 1 94 ? -12.755 -5.651 -7.120 1.00 47.56 94 GLN A O 1
ATOM 793 N N . ASP A 1 95 ? -12.565 -7.196 -8.742 1.00 46.47 95 ASP A N 1
ATOM 794 C CA . ASP A 1 95 ? -14.002 -7.456 -8.807 1.00 46.47 95 ASP A CA 1
ATOM 795 C C . ASP A 1 95 ? -14.446 -8.406 -7.679 1.00 46.47 95 ASP A C 1
ATOM 797 O O . ASP A 1 95 ? -13.634 -8.983 -6.953 1.00 46.47 95 ASP A O 1
ATOM 801 N N . SER A 1 96 ? -15.758 -8.571 -7.504 1.00 35.31 96 SER A N 1
ATOM 802 C CA . SER A 1 96 ? -16.333 -9.446 -6.473 1.00 35.31 96 SER A CA 1
ATOM 803 C C . SER A 1 96 ? -16.016 -10.937 -6.657 1.00 35.31 96 SER A C 1
ATOM 805 O O . SER A 1 96 ? -16.371 -11.736 -5.794 1.00 35.31 96 SER A O 1
ATOM 807 N N . GLU A 1 97 ? -15.388 -11.318 -7.772 1.00 46.16 97 GLU A N 1
ATOM 808 C CA . GLU A 1 97 ? -14.975 -12.685 -8.100 1.00 46.16 97 GLU A CA 1
ATOM 809 C C . GLU A 1 97 ? -13.455 -12.888 -7.963 1.00 46.16 97 GLU A C 1
ATOM 811 O O . GLU A 1 97 ? -12.966 -14.008 -8.101 1.00 46.16 97 GLU A O 1
ATOM 816 N N . GLY A 1 98 ? -12.703 -11.831 -7.637 1.00 41.81 98 GLY A N 1
ATOM 817 C CA . GLY A 1 98 ? -11.256 -11.877 -7.450 1.00 41.81 98 GLY A CA 1
ATOM 818 C C . GLY A 1 98 ? -10.433 -11.697 -8.727 1.00 41.81 98 GLY A C 1
ATOM 819 O O . GLY A 1 98 ? -9.224 -11.930 -8.694 1.00 41.81 98 GLY A O 1
ATOM 820 N N . HIS A 1 99 ? -11.038 -11.271 -9.837 1.00 45.28 99 HIS A N 1
ATOM 821 C CA . HIS A 1 99 ? -10.314 -10.920 -11.056 1.00 45.28 99 HIS A CA 1
ATOM 822 C C . HIS A 1 99 ? -9.919 -9.434 -11.075 1.00 45.28 99 HIS A C 1
ATOM 824 O O . HIS A 1 99 ? -10.537 -8.579 -10.439 1.00 45.28 99 HIS A O 1
ATOM 830 N N . TRP A 1 100 ? -8.848 -9.131 -11.813 1.00 56.34 100 TRP A N 1
ATOM 831 C CA . TRP A 1 100 ? -8.208 -7.815 -11.848 1.00 56.34 100 TRP A CA 1
ATOM 832 C C . TRP A 1 100 ? -8.584 -7.063 -13.135 1.00 56.34 100 TRP A C 1
ATOM 834 O O . TRP A 1 100 ? -8.372 -7.596 -14.228 1.00 56.34 100 TRP A O 1
ATOM 844 N N . THR A 1 101 ? -9.086 -5.826 -13.027 1.00 46.53 101 THR A N 1
ATOM 845 C CA . THR A 1 101 ? -9.368 -4.919 -14.168 1.00 46.53 101 THR A CA 1
ATOM 846 C C . THR A 1 101 ? -8.727 -3.550 -13.972 1.00 46.53 101 THR A C 1
ATOM 848 O O . THR A 1 101 ? -8.773 -3.029 -12.832 1.00 46.53 101 THR A O 1
#

Secondary structure (DSSP, 8-state):
-EEEEEE-TTSPEEEEETTEEEEE-SS-EEE--STTTTTSB--EEEE-TTS-EEEEETTEEEEE-SS-EEE-HHHHHHH-PPPSS--------B-TTS-B-

pLDDT: mean 80.38, std 19.51, range [35.12, 97.44]

Sequence (101 aa):
MIYFIQKDSQNRLWFGTRNGVCWYDETNFHHLENDGIAGRAVQFIYEDSEERIWCGGSRTLGYYDGTVFHDLMPLYLQHYKPLPFRKQCRGIAQDSEGHWT

Radius of gyration: 13.52 Å; chains: 1; bounding box: 31×27×45 Å